Protein AF-A0A0V1C3T2-F1 (afdb_monomer_lite)

Sequence (139 aa):
MELLGRDATGSIAALFSYFRVEWMPPDRLPMWNVYNVNIRTNNDLESWHFKMNRLAGKRHFGFYELLQLLIDEQGSTETLNQQVTSGRVTARDLQIKNKKYEELQQRITALTAEYDGGTRTLEQFLRAVAYLVPEAENY

Foldseek 3Di:
DDDDPDDVPVVVVVVVVCCCVVPPDVVCVVVVDCVPPPPPPQDVVNVVVVVLCVLVVDDDDDPVRSVVSVVVVVVVVVVVVVCPVVVVDDPVNVVVVCVLVVVLVVQLVVLVVCVVVVVDDPVRSVVSNVVSDDPVPPD

Secondary structure (DSSP, 8-state):
-------HHHHHHHHHHHHHHHH--TTTHHHH--TT-SS-SS-HHHHHHHHHHHHH-SS---HHHHHHHHHHHHHHHHHHHHHHHTTSS-HHHHHHHHHHHHHHHHHHHHHHHHHHTTSS-HHHHHHHHHTTS-GGG--

pLDDT: mean 78.39, std 15.16, range [38.56, 96.44]

Structure (mmCIF, N/CA/C/O backbone):
data_AF-A0A0V1C3T2-F1
#
_entry.id   AF-A0A0V1C3T2-F1
#
loop_
_atom_site.group_PDB
_atom_site.id
_atom_site.type_symbol
_atom_site.label_atom_id
_atom_site.label_alt_id
_atom_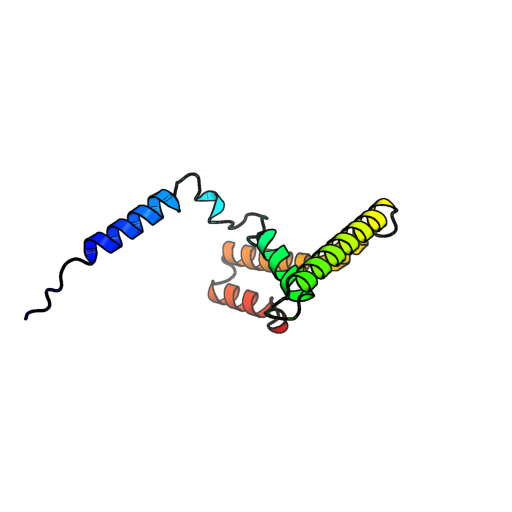site.label_comp_id
_atom_site.label_asym_id
_atom_site.label_entity_id
_atom_site.label_seq_id
_atom_site.pdbx_PDB_ins_code
_atom_site.Cartn_x
_atom_site.Cartn_y
_atom_site.Cartn_z
_atom_site.occupancy
_atom_site.B_iso_or_equiv
_atom_site.auth_seq_id
_atom_site.auth_comp_id
_atom_site.auth_asym_id
_atom_site.auth_atom_id
_atom_site.pdbx_PDB_model_num
ATOM 1 N N . MET A 1 1 ? -43.205 30.849 -22.066 1.00 39.47 1 MET A N 1
ATOM 2 C CA . MET A 1 1 ? -42.666 29.492 -22.286 1.00 39.47 1 MET A CA 1
ATOM 3 C C . MET A 1 1 ? -42.468 28.885 -20.906 1.00 39.47 1 MET A C 1
ATOM 5 O O . MET A 1 1 ? -41.569 29.316 -20.197 1.00 39.47 1 MET A O 1
ATOM 9 N N . GLU A 1 2 ? -43.396 28.033 -20.467 1.00 38.56 2 GLU A N 1
ATOM 10 C CA . GLU A 1 2 ? -43.327 27.359 -19.164 1.00 38.56 2 GLU A CA 1
ATOM 11 C C . GLU A 1 2 ? -42.214 26.305 -19.176 1.00 38.56 2 GLU A C 1
ATOM 13 O O . GLU A 1 2 ? -42.158 25.462 -20.071 1.00 38.56 2 GLU A O 1
ATOM 18 N N . LEU A 1 3 ? -41.324 26.356 -18.184 1.00 44.94 3 LEU A N 1
ATOM 19 C CA . LEU A 1 3 ? -40.355 25.298 -17.911 1.00 44.94 3 LEU A CA 1
ATOM 20 C C . LEU A 1 3 ? -41.086 24.159 -17.193 1.00 44.94 3 LEU A C 1
ATOM 22 O O . LEU A 1 3 ? -41.325 24.218 -15.987 1.00 44.94 3 LEU A O 1
ATOM 26 N N . LEU A 1 4 ? -41.469 23.136 -17.959 1.00 46.62 4 LEU A N 1
ATOM 27 C CA . LEU A 1 4 ? -42.113 21.928 -17.455 1.00 46.62 4 LEU A CA 1
ATOM 28 C C . LEU A 1 4 ? -41.095 21.094 -16.660 1.00 46.62 4 LEU A C 1
ATOM 30 O O . LEU A 1 4 ? -40.314 20.323 -17.211 1.00 46.62 4 LEU A O 1
ATOM 34 N N . GLY A 1 5 ? -41.105 21.256 -15.340 1.00 52.81 5 GLY A N 1
ATOM 35 C CA . GLY A 1 5 ? -40.504 20.303 -14.418 1.00 52.81 5 GLY A CA 1
ATOM 36 C C . GLY A 1 5 ? -41.381 19.058 -14.317 1.00 52.81 5 GLY A C 1
ATOM 37 O O . GLY A 1 5 ? -42.413 19.099 -13.655 1.00 52.81 5 GLY A O 1
ATOM 38 N N . ARG A 1 6 ? -40.979 17.969 -14.976 1.00 52.97 6 ARG A N 1
ATOM 39 C CA . ARG A 1 6 ? -41.383 16.569 -14.734 1.00 52.97 6 ARG A CA 1
ATOM 40 C C . ARG A 1 6 ? -40.573 15.711 -15.708 1.00 52.97 6 ARG A C 1
ATOM 42 O O . ARG A 1 6 ? -40.672 15.974 -16.893 1.00 52.97 6 ARG A O 1
ATOM 49 N N . ASP A 1 7 ? -39.718 14.822 -15.178 1.00 51.03 7 ASP A N 1
ATOM 50 C CA . ASP A 1 7 ? -39.170 13.590 -15.817 1.00 51.03 7 ASP A CA 1
ATOM 51 C C . ASP A 1 7 ? -37.817 13.110 -15.234 1.00 51.03 7 ASP A C 1
ATOM 53 O O . ASP A 1 7 ? -37.225 12.144 -15.711 1.00 51.03 7 ASP A O 1
ATOM 57 N N . ALA A 1 8 ? -37.324 13.681 -14.127 1.00 54.22 8 ALA A N 1
ATOM 58 C CA . ALA A 1 8 ? -36.105 13.167 -13.477 1.00 54.22 8 ALA A CA 1
ATOM 59 C C . ALA A 1 8 ? -36.302 11.821 -12.736 1.00 54.22 8 ALA A C 1
ATOM 61 O O . ALA A 1 8 ? -35.333 11.114 -12.452 1.00 54.22 8 ALA A O 1
ATOM 62 N N . THR A 1 9 ? -37.544 11.434 -12.426 1.00 53.44 9 THR A N 1
ATOM 63 C CA . THR A 1 9 ? -37.844 10.252 -11.597 1.00 53.44 9 THR A CA 1
ATOM 64 C C . THR A 1 9 ? -37.553 8.930 -12.320 1.00 53.44 9 THR A C 1
ATOM 66 O O . THR A 1 9 ? -37.093 7.981 -11.687 1.00 53.44 9 THR A O 1
ATOM 69 N N . GLY A 1 10 ? -37.745 8.871 -13.645 1.00 60.59 10 GLY A N 1
ATOM 70 C CA . GLY A 1 10 ? -37.439 7.682 -14.455 1.00 60.59 10 GLY A CA 1
ATOM 71 C C . GLY A 1 10 ? -35.936 7.445 -14.651 1.00 60.59 10 GLY A C 1
ATOM 72 O O . GLY A 1 10 ? -35.481 6.304 -14.625 1.00 60.59 10 GLY A O 1
ATOM 73 N N . SER A 1 11 ? -35.153 8.523 -14.765 1.00 72.75 11 SER A N 1
ATOM 74 C CA . SER A 1 11 ? -33.695 8.466 -14.958 1.00 72.75 11 SER A CA 1
ATOM 75 C C . SER A 1 11 ? -32.959 7.962 -13.709 1.00 72.75 11 SER A C 1
ATOM 77 O O . SER A 1 11 ? -32.091 7.093 -13.790 1.00 72.75 11 SER A O 1
ATOM 79 N N . ILE A 1 12 ? -33.370 8.424 -12.524 1.00 73.62 12 ILE A N 1
ATOM 80 C CA . ILE A 1 12 ? -32.776 7.987 -11.253 1.00 73.62 12 ILE A CA 1
ATOM 81 C C . ILE A 1 12 ? -33.143 6.526 -10.946 1.00 73.62 12 ILE A C 1
ATOM 83 O O . ILE A 1 12 ? -32.282 5.750 -10.535 1.00 73.62 12 ILE A O 1
ATOM 87 N N . ALA A 1 13 ? -34.391 6.114 -11.192 1.00 82.50 13 ALA A N 1
ATOM 88 C CA . ALA A 1 13 ? -34.812 4.725 -10.995 1.00 82.50 13 ALA A CA 1
ATOM 89 C C . ALA A 1 13 ? -34.071 3.747 -11.927 1.00 82.50 13 ALA A C 1
ATOM 91 O O . ALA A 1 13 ? -33.688 2.655 -11.499 1.00 82.50 13 ALA A O 1
ATOM 92 N N . ALA A 1 14 ? -33.817 4.150 -13.177 1.00 84.56 14 ALA A N 1
ATOM 93 C CA . ALA A 1 14 ? -33.010 3.378 -14.119 1.00 84.56 14 ALA A CA 1
ATOM 94 C C . ALA A 1 14 ? -31.550 3.254 -13.654 1.00 84.56 14 ALA A C 1
ATOM 96 O O . ALA A 1 14 ? -30.992 2.159 -13.695 1.00 84.56 14 ALA A O 1
ATOM 97 N N . LEU A 1 15 ? -30.961 4.334 -13.129 1.00 81.56 15 LEU A N 1
ATOM 98 C CA . LEU A 1 15 ? -29.612 4.315 -12.559 1.00 81.56 15 LEU A CA 1
ATOM 99 C C . LEU A 1 15 ? -29.509 3.371 -11.352 1.00 81.56 15 LEU A C 1
ATOM 101 O O . LEU A 1 15 ? -28.598 2.548 -11.296 1.00 81.56 15 LEU A O 1
ATOM 105 N N . PHE A 1 16 ? -30.455 3.442 -10.409 1.00 83.75 16 PHE A N 1
ATOM 106 C CA . PHE A 1 16 ? -30.490 2.526 -9.263 1.00 83.75 16 PHE A CA 1
ATOM 107 C C . PHE A 1 16 ? -30.683 1.070 -9.692 1.00 83.75 16 PHE A C 1
ATOM 109 O O . PHE A 1 16 ? -30.087 0.173 -9.097 1.00 83.75 16 PHE A O 1
ATOM 116 N N . SER A 1 17 ? -31.487 0.832 -10.729 1.00 84.50 17 SER A N 1
ATOM 117 C CA . SER A 1 17 ? -31.707 -0.510 -11.275 1.00 84.50 17 SER A CA 1
ATOM 118 C C . SER A 1 17 ? -30.443 -1.057 -11.936 1.00 84.50 17 SER A C 1
ATOM 120 O O . SER A 1 17 ? -30.046 -2.178 -11.631 1.00 84.50 17 SER A O 1
ATOM 122 N N . TYR A 1 18 ? -29.763 -0.251 -12.758 1.00 83.00 18 TYR A N 1
ATOM 123 C CA . TYR A 1 18 ? -28.461 -0.590 -13.337 1.00 83.00 18 TYR A CA 1
ATOM 124 C C . TYR A 1 18 ? -27.434 -0.899 -12.247 1.00 83.00 18 TYR A C 1
ATOM 126 O O . TYR A 1 18 ? -26.811 -1.955 -12.267 1.00 83.00 18 TYR A O 1
ATOM 134 N N . PHE A 1 19 ? -27.308 -0.025 -11.246 1.00 79.88 19 PHE A N 1
ATOM 135 C CA . PHE A 1 19 ? -26.362 -0.221 -10.152 1.00 79.88 19 PHE A CA 1
ATOM 136 C C . PHE A 1 19 ? -26.672 -1.494 -9.354 1.00 79.88 19 PHE A C 1
ATOM 138 O O . PHE A 1 19 ? -25.782 -2.282 -9.059 1.00 79.88 19 PHE A O 1
ATOM 145 N N . ARG A 1 20 ? -27.944 -1.759 -9.044 1.00 80.00 20 ARG A N 1
ATOM 146 C CA . ARG A 1 20 ? -28.331 -2.979 -8.327 1.00 80.00 20 ARG A CA 1
ATOM 147 C C . ARG A 1 20 ? -28.032 -4.247 -9.128 1.00 80.00 20 ARG A C 1
ATOM 149 O O . ARG A 1 20 ? -27.523 -5.196 -8.544 1.00 80.00 20 ARG A O 1
ATOM 156 N N . VAL A 1 21 ? -28.346 -4.264 -10.421 1.00 81.12 21 VAL A N 1
ATOM 157 C CA . VAL A 1 21 ? -28.166 -5.448 -11.277 1.00 81.12 21 VAL A CA 1
ATOM 158 C C . VAL A 1 21 ? -26.693 -5.699 -11.593 1.00 81.12 21 VAL A C 1
ATOM 160 O O . VAL A 1 21 ? -26.244 -6.834 -11.511 1.00 81.12 21 VAL A O 1
ATOM 163 N N . GLU A 1 22 ? -25.935 -4.656 -11.920 1.00 77.50 22 GLU A N 1
ATOM 164 C CA . GLU A 1 22 ? -24.548 -4.793 -12.375 1.00 77.50 22 GLU A CA 1
ATOM 165 C C . GLU A 1 22 ? -23.558 -4.897 -11.201 1.00 77.50 22 GLU A C 1
ATOM 167 O O . GLU A 1 22 ? -22.580 -5.653 -11.240 1.00 77.50 22 GLU A O 1
ATOM 172 N N . TRP A 1 23 ? -23.825 -4.152 -10.124 1.00 68.56 23 TRP A N 1
ATOM 173 C CA . TRP A 1 23 ? -22.867 -3.935 -9.041 1.00 68.56 23 TRP A CA 1
ATOM 174 C C . TRP A 1 23 ? -23.261 -4.608 -7.716 1.00 68.56 23 TRP A C 1
ATOM 176 O O . TRP A 1 23 ? -22.366 -4.972 -6.963 1.00 68.56 23 TRP A O 1
ATOM 186 N N . MET A 1 24 ? -24.547 -4.892 -7.457 1.00 75.31 24 MET A N 1
ATOM 187 C CA . MET A 1 24 ? -25.005 -5.625 -6.255 1.00 75.31 24 MET A CA 1
ATOM 188 C C . MET A 1 24 ? -25.631 -7.031 -6.484 1.00 75.31 24 MET A C 1
ATOM 190 O O . MET A 1 24 ? -26.599 -7.364 -5.788 1.00 75.31 24 MET A O 1
ATOM 194 N N . PRO A 1 25 ? -25.134 -7.899 -7.394 1.00 75.00 25 PRO A N 1
ATOM 195 C CA . PRO A 1 25 ? -25.541 -9.306 -7.414 1.00 75.00 25 PRO A CA 1
ATOM 196 C C . PRO A 1 25 ? -25.272 -10.010 -6.068 1.00 75.00 25 PRO A C 1
ATOM 198 O O . PRO A 1 25 ? -24.221 -9.759 -5.466 1.00 75.00 25 PRO A O 1
ATOM 201 N N . PRO A 1 26 ? -26.148 -10.920 -5.593 1.00 66.62 26 PRO A N 1
ATOM 202 C CA . PRO A 1 26 ? -25.959 -11.663 -4.338 1.00 66.62 26 PRO A CA 1
ATOM 203 C C . PRO A 1 26 ? -24.608 -12.390 -4.234 1.00 66.62 26 PRO A C 1
ATOM 205 O O . PRO A 1 26 ? -24.036 -12.521 -3.158 1.00 66.62 26 PRO A O 1
ATOM 208 N N . ASP A 1 27 ? -24.095 -12.822 -5.377 1.00 68.94 27 ASP A N 1
ATOM 209 C CA . ASP A 1 27 ? -22.829 -13.504 -5.627 1.00 68.94 27 ASP A CA 1
ATOM 210 C C . ASP A 1 27 ? -21.608 -12.563 -5.666 1.00 68.94 27 ASP A C 1
ATOM 212 O O . ASP A 1 27 ? -20.482 -13.018 -5.469 1.00 68.94 27 ASP A O 1
ATOM 216 N N . ARG A 1 28 ? -21.806 -11.246 -5.838 1.00 60.78 28 ARG A N 1
ATOM 217 C CA . ARG A 1 28 ? -20.744 -10.220 -5.767 1.00 60.78 28 ARG A CA 1
ATOM 218 C C . ARG A 1 28 ? -20.674 -9.484 -4.425 1.00 60.78 28 ARG A C 1
ATOM 220 O O . ARG A 1 28 ? -19.622 -8.935 -4.102 1.00 60.78 28 ARG A O 1
ATOM 227 N N . LEU A 1 29 ? -21.735 -9.520 -3.615 1.00 60.78 29 LEU A N 1
ATOM 228 C CA . LEU A 1 29 ? -21.757 -8.952 -2.256 1.00 60.78 29 LEU A CA 1
ATOM 229 C C . LEU A 1 29 ? -20.628 -9.460 -1.326 1.00 60.78 29 LEU A C 1
ATOM 231 O O . LEU A 1 29 ? -20.107 -8.644 -0.563 1.00 60.78 29 LEU A O 1
ATOM 235 N N . PRO A 1 30 ? -20.174 -10.732 -1.391 1.00 60.56 30 PRO A N 1
ATOM 236 C CA . PRO A 1 30 ? -19.042 -11.203 -0.586 1.00 60.56 30 PRO A CA 1
ATOM 237 C C . PRO A 1 30 ? -17.708 -10.525 -0.933 1.00 60.56 30 PRO A C 1
ATOM 239 O O . PRO A 1 30 ? -16.806 -10.508 -0.105 1.00 60.56 30 PRO A O 1
ATOM 242 N N . MET A 1 31 ? -17.569 -9.960 -2.140 1.00 59.25 31 MET A N 1
ATOM 243 C CA . MET A 1 31 ? -16.370 -9.213 -2.550 1.00 59.25 31 MET A CA 1
ATOM 244 C C . MET A 1 31 ? -16.410 -7.744 -2.113 1.00 59.25 31 MET A C 1
ATOM 246 O O . MET A 1 31 ? -15.382 -7.074 -2.115 1.00 59.25 31 MET A O 1
ATOM 250 N N . TRP A 1 32 ? -17.596 -7.229 -1.776 1.00 58.81 32 TRP A N 1
ATOM 251 C CA . TRP A 1 32 ? -17.809 -5.816 -1.450 1.00 58.81 32 TRP A CA 1
ATOM 252 C C . TRP A 1 32 ? -17.491 -5.488 -0.001 1.00 58.81 32 TRP A C 1
ATOM 254 O O . TRP A 1 32 ? -17.043 -4.383 0.298 1.00 58.81 32 TRP A O 1
ATOM 264 N N . ASN A 1 33 ? -17.738 -6.438 0.898 1.00 61.31 33 ASN A N 1
ATOM 265 C CA . ASN A 1 33 ? -17.459 -6.265 2.307 1.00 61.31 33 ASN A CA 1
ATOM 266 C C . ASN A 1 33 ? -16.394 -7.265 2.756 1.00 61.31 33 ASN A C 1
ATOM 268 O O . ASN A 1 33 ? -16.684 -8.427 3.017 1.00 61.31 33 ASN A O 1
ATOM 272 N N . VAL A 1 34 ? -15.162 -6.778 2.875 1.00 63.34 34 VAL A N 1
ATOM 273 C CA . VAL A 1 34 ? -14.009 -7.533 3.391 1.00 63.34 34 VAL A CA 1
ATOM 274 C C . VAL A 1 34 ? -13.885 -7.346 4.915 1.00 63.34 34 VAL A C 1
ATOM 276 O O . VAL A 1 34 ? -12.804 -7.415 5.496 1.00 63.34 34 VAL A O 1
ATOM 279 N N . TYR A 1 35 ? -14.996 -7.064 5.600 1.00 61.84 35 TYR A N 1
ATOM 280 C CA . TYR A 1 35 ? -15.028 -6.951 7.054 1.00 61.84 35 TYR A CA 1
ATOM 281 C C . TYR A 1 35 ? -14.662 -8.290 7.702 1.00 61.84 35 TYR A C 1
ATOM 283 O O . TYR A 1 35 ? -15.250 -9.326 7.398 1.00 61.84 35 TYR A O 1
ATOM 291 N N . ASN A 1 36 ? -13.679 -8.249 8.605 1.00 61.66 36 ASN A N 1
ATOM 292 C CA . ASN A 1 36 ? -13.139 -9.403 9.328 1.00 61.66 36 ASN A CA 1
ATOM 293 C C . ASN A 1 36 ? -12.531 -10.512 8.442 1.00 61.66 36 ASN A C 1
ATOM 295 O O . ASN A 1 36 ? -12.345 -11.647 8.880 1.00 61.66 36 ASN A O 1
ATOM 299 N N . VAL A 1 37 ? -12.193 -10.191 7.195 1.00 63.47 37 VAL A N 1
ATOM 300 C CA . VAL A 1 37 ? -11.441 -11.084 6.317 1.00 63.47 37 VAL A CA 1
ATOM 301 C C . VAL A 1 37 ? -10.002 -10.579 6.271 1.00 63.47 37 VAL A C 1
ATOM 303 O O . VAL A 1 37 ? -9.763 -9.397 6.042 1.00 63.47 37 VAL A O 1
ATOM 306 N N . ASN A 1 38 ? -9.020 -11.467 6.471 1.00 60.44 38 ASN A N 1
ATOM 307 C CA . ASN A 1 38 ? -7.590 -11.139 6.357 1.00 60.44 38 ASN A CA 1
ATOM 308 C C . ASN A 1 38 ? -7.153 -11.001 4.883 1.00 60.44 38 ASN A C 1
ATOM 310 O O . ASN A 1 38 ? -6.135 -11.540 4.454 1.00 60.44 38 ASN A O 1
ATOM 314 N N . ILE A 1 39 ? -7.980 -10.334 4.086 1.00 53.56 39 ILE A N 1
ATOM 315 C CA . ILE A 1 39 ? -7.685 -9.918 2.727 1.00 53.56 39 ILE A CA 1
ATOM 316 C C . ILE A 1 39 ? -7.622 -8.402 2.817 1.00 53.56 39 ILE A C 1
ATOM 318 O O . ILE A 1 39 ? -8.579 -7.737 3.204 1.00 53.56 39 ILE A O 1
ATOM 322 N N . ARG A 1 40 ? -6.450 -7.845 2.533 1.00 57.44 40 ARG A N 1
ATOM 323 C CA . ARG A 1 40 ? -6.274 -6.398 2.490 1.00 57.44 40 ARG A CA 1
ATOM 324 C C . ARG A 1 40 ? -7.229 -5.869 1.416 1.00 57.44 40 ARG A C 1
ATOM 326 O O . ARG A 1 40 ? -7.174 -6.330 0.284 1.00 57.44 40 ARG A O 1
ATOM 333 N N . THR A 1 41 ? -8.058 -4.876 1.726 1.00 54.38 41 THR A N 1
ATOM 334 C CA . THR A 1 41 ? -8.851 -4.143 0.715 1.00 54.38 41 THR A CA 1
ATOM 335 C C . THR A 1 41 ? -7.985 -3.322 -0.252 1.00 54.38 41 THR A C 1
ATOM 337 O O . THR A 1 41 ? -8.517 -2.606 -1.088 1.00 54.38 41 THR A O 1
ATOM 340 N N . ASN A 1 42 ? -6.658 -3.428 -0.152 1.00 52.09 42 ASN A N 1
ATOM 341 C CA . ASN A 1 42 ? -5.689 -2.825 -1.051 1.00 52.09 42 ASN A CA 1
ATOM 342 C C . ASN A 1 42 ? -5.321 -3.865 -2.115 1.00 52.09 42 ASN A C 1
ATOM 344 O O . ASN A 1 42 ? -4.599 -4.828 -1.854 1.00 52.09 42 ASN A O 1
ATOM 348 N N . ASN A 1 43 ? -5.907 -3.659 -3.287 1.00 67.12 43 ASN A N 1
ATOM 349 C CA . ASN A 1 43 ? -5.685 -4.376 -4.530 1.00 67.12 43 ASN A CA 1
ATOM 350 C C . ASN A 1 43 ? -4.183 -4.383 -4.870 1.00 67.12 43 ASN A C 1
ATOM 352 O O . ASN A 1 43 ? -3.529 -3.347 -4.749 1.00 67.12 43 ASN A O 1
ATOM 356 N N . ASP A 1 44 ? -3.624 -5.494 -5.357 1.00 70.12 44 ASP A N 1
ATOM 357 C CA . ASP A 1 44 ? -2.249 -5.506 -5.886 1.00 70.12 44 ASP A CA 1
ATOM 358 C C . ASP A 1 44 ? -2.033 -4.352 -6.879 1.00 70.12 44 ASP A C 1
ATOM 360 O O . ASP A 1 44 ? -0.966 -3.742 -6.905 1.00 70.12 44 ASP A O 1
ATOM 364 N N . LEU A 1 45 ? -3.081 -3.976 -7.623 1.00 74.44 45 LEU A N 1
ATOM 365 C CA . LEU A 1 45 ? -3.082 -2.797 -8.487 1.00 74.44 45 LEU A CA 1
ATOM 366 C C . LEU A 1 45 ? -2.830 -1.488 -7.730 1.00 74.44 45 LEU A C 1
ATOM 368 O O . LEU A 1 45 ? -2.005 -0.703 -8.176 1.00 74.44 45 LEU A O 1
ATOM 372 N N . GLU A 1 46 ? -3.488 -1.228 -6.600 1.00 77.44 46 GLU A N 1
ATOM 373 C CA . GLU A 1 46 ? -3.255 -0.018 -5.794 1.00 77.44 46 GLU A CA 1
ATOM 374 C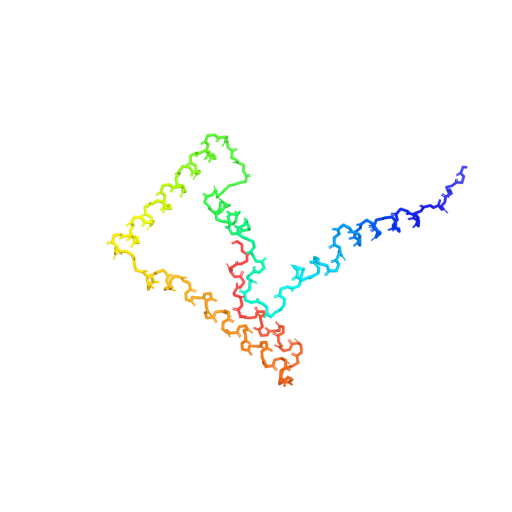 C . GLU A 1 46 ? -1.831 0.013 -5.232 1.00 77.44 46 GLU A C 1
ATOM 376 O O . GLU A 1 46 ? -1.171 1.054 -5.268 1.00 77.44 46 GLU A O 1
ATOM 381 N N . SER A 1 47 ? -1.319 -1.137 -4.788 1.00 79.38 47 SER A N 1
ATOM 382 C CA . SER A 1 47 ? 0.068 -1.269 -4.329 1.00 79.38 47 SER A CA 1
ATOM 383 C C . SER A 1 47 ? 1.071 -1.009 -5.457 1.00 79.38 47 SER A C 1
ATOM 385 O O . SER A 1 47 ? 2.059 -0.294 -5.258 1.00 79.38 47 SER A O 1
ATOM 387 N N . TRP A 1 48 ? 0.795 -1.518 -6.659 1.00 85.12 48 TRP A N 1
ATOM 388 C CA . TRP A 1 48 ? 1.563 -1.216 -7.865 1.00 85.12 48 TRP A CA 1
ATOM 389 C C . TRP A 1 48 ? 1.471 0.261 -8.242 1.00 85.12 48 TRP A C 1
ATOM 391 O O . TRP A 1 48 ? 2.501 0.890 -8.456 1.00 85.12 48 TRP A O 1
ATOM 401 N N . HIS A 1 49 ? 0.280 0.857 -8.250 1.00 84.31 49 HIS A N 1
ATOM 402 C CA . HIS A 1 49 ? 0.096 2.281 -8.524 1.00 84.31 49 HIS A CA 1
ATOM 403 C C . HIS A 1 49 ? 0.860 3.154 -7.526 1.00 84.31 49 HIS A C 1
ATOM 405 O O . HIS A 1 49 ? 1.554 4.081 -7.940 1.00 84.31 49 HIS A O 1
ATOM 411 N N . PHE A 1 50 ? 0.798 2.843 -6.230 1.00 84.62 50 PHE A N 1
ATOM 412 C CA . PHE A 1 50 ? 1.537 3.563 -5.196 1.00 84.62 50 PHE A CA 1
ATOM 413 C C . PHE A 1 50 ? 3.051 3.446 -5.397 1.00 84.62 50 PHE A C 1
ATOM 415 O O . PHE A 1 50 ? 3.760 4.455 -5.398 1.00 84.62 50 PHE A O 1
ATOM 422 N N . LYS A 1 51 ? 3.552 2.225 -5.628 1.00 86.88 51 LYS A N 1
ATOM 423 C CA . LYS A 1 51 ? 4.973 1.976 -5.901 1.00 86.88 51 LYS A CA 1
ATOM 424 C C . LYS A 1 51 ? 5.445 2.761 -7.122 1.00 86.88 51 LYS A C 1
ATOM 426 O O . LYS A 1 51 ? 6.443 3.474 -7.043 1.00 86.88 51 LYS A O 1
ATOM 431 N N . MET A 1 52 ? 4.695 2.677 -8.216 1.00 88.06 52 MET A N 1
ATOM 432 C CA . MET A 1 52 ? 5.007 3.356 -9.467 1.00 88.06 52 MET A CA 1
ATOM 433 C C . MET A 1 52 ? 4.979 4.870 -9.297 1.00 88.06 52 MET A C 1
ATOM 435 O O . MET A 1 52 ? 5.926 5.522 -9.711 1.00 88.06 52 MET A O 1
ATOM 439 N N . ASN A 1 53 ? 3.978 5.434 -8.616 1.00 87.50 53 ASN A N 1
ATOM 440 C CA . ASN A 1 53 ? 3.905 6.872 -8.339 1.00 87.50 53 ASN A CA 1
ATOM 441 C C . ASN A 1 53 ? 5.081 7.362 -7.484 1.00 87.50 53 ASN A C 1
ATOM 443 O O . ASN A 1 53 ? 5.624 8.441 -7.731 1.00 87.50 53 ASN A O 1
ATOM 447 N N . ARG A 1 54 ? 5.510 6.557 -6.507 1.00 87.25 54 ARG A N 1
ATOM 448 C CA . ARG A 1 54 ? 6.664 6.869 -5.662 1.00 87.25 54 ARG A CA 1
ATOM 449 C C . ARG A 1 54 ? 7.981 6.845 -6.440 1.00 87.25 54 ARG A C 1
ATOM 451 O O . ARG A 1 54 ? 8.806 7.729 -6.234 1.00 87.25 54 ARG A O 1
ATOM 458 N N . LEU A 1 55 ? 8.180 5.853 -7.310 1.00 89.12 55 LEU A N 1
ATOM 459 C CA . LEU A 1 55 ? 9.363 5.764 -8.178 1.00 89.12 55 LEU A CA 1
ATOM 460 C C . LEU A 1 55 ? 9.363 6.860 -9.244 1.00 89.12 55 LEU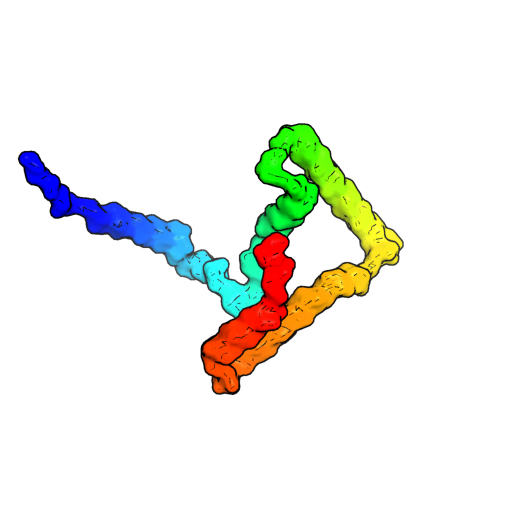 A C 1
ATOM 462 O O . LEU A 1 55 ? 10.400 7.432 -9.561 1.00 89.12 55 LEU A O 1
ATOM 466 N N . ALA A 1 56 ? 8.179 7.163 -9.765 1.00 87.94 56 ALA A N 1
ATOM 467 C CA . ALA A 1 56 ? 7.948 8.166 -10.779 1.00 87.94 56 ALA A CA 1
ATOM 468 C C . ALA A 1 56 ? 8.312 9.573 -10.281 1.00 87.94 56 ALA A C 1
ATOM 470 O O . ALA A 1 56 ? 8.955 10.338 -10.994 1.00 87.94 56 ALA A O 1
ATOM 471 N N . GLY A 1 57 ? 7.887 9.944 -9.069 1.00 87.12 57 GLY A N 1
ATOM 472 C CA . GLY A 1 57 ? 8.235 11.230 -8.449 1.00 87.12 57 GLY A CA 1
ATOM 473 C C . GLY A 1 57 ? 7.737 12.480 -9.198 1.00 87.12 57 GLY A C 1
ATOM 474 O O . GLY A 1 57 ? 8.062 13.599 -8.805 1.00 87.12 57 GLY A O 1
ATOM 475 N N . LYS A 1 58 ? 6.947 12.325 -10.271 1.00 86.62 58 LYS A N 1
ATOM 476 C CA . LYS A 1 58 ? 6.373 13.416 -11.076 1.00 86.62 58 LYS A CA 1
ATOM 477 C C . LYS A 1 58 ? 5.042 13.010 -11.712 1.00 86.62 58 LYS A C 1
ATOM 479 O O . LYS A 1 58 ? 4.747 11.831 -11.872 1.00 86.62 58 LYS A O 1
ATOM 484 N N . ARG A 1 59 ? 4.245 14.015 -12.099 1.00 80.81 59 ARG A N 1
ATOM 485 C CA . ARG A 1 59 ? 2.867 13.839 -12.606 1.00 80.81 59 ARG A CA 1
ATOM 486 C C . ARG A 1 59 ? 2.766 13.456 -14.086 1.00 80.81 59 ARG A C 1
ATOM 488 O O . ARG A 1 59 ? 1.774 12.852 -14.476 1.00 80.81 59 ARG A O 1
ATOM 495 N N . HIS A 1 60 ? 3.756 13.807 -14.907 1.00 82.69 60 HIS A N 1
ATOM 496 C CA . HIS A 1 60 ? 3.739 13.544 -16.350 1.00 82.69 60 HIS A CA 1
ATOM 497 C C . HIS A 1 60 ? 5.063 12.921 -16.798 1.00 82.69 60 HIS A C 1
ATOM 499 O O . HIS A 1 60 ? 6.136 13.441 -16.487 1.00 82.69 60 HIS A O 1
ATOM 505 N N . PHE A 1 61 ? 4.969 11.809 -17.525 1.00 85.25 61 PHE A N 1
ATOM 506 C CA . PHE A 1 61 ? 6.102 11.048 -18.044 1.00 85.25 61 PHE A CA 1
ATOM 507 C C . PHE A 1 61 ? 6.130 11.091 -19.567 1.00 85.25 61 PHE A C 1
ATOM 509 O O . PHE A 1 61 ? 5.103 10.887 -20.216 1.00 85.25 61 PHE A O 1
ATOM 516 N N . GLY A 1 62 ? 7.315 11.307 -20.136 1.00 91.44 62 GLY A N 1
ATOM 517 C CA . GLY A 1 62 ? 7.572 10.945 -21.521 1.00 91.44 62 GLY A CA 1
ATOM 518 C C . GLY A 1 62 ? 7.556 9.423 -21.684 1.00 91.44 62 GLY A C 1
ATOM 519 O O . GLY A 1 62 ? 7.876 8.684 -20.753 1.00 91.44 62 GLY A O 1
ATOM 520 N N . PHE A 1 63 ? 7.217 8.943 -22.881 1.00 91.88 63 PHE A N 1
ATOM 521 C CA . PHE A 1 63 ? 7.118 7.506 -23.164 1.00 91.88 63 PHE A CA 1
ATOM 522 C C . PHE A 1 63 ? 8.400 6.733 -22.806 1.00 91.88 63 PHE A C 1
ATOM 524 O O . PHE A 1 63 ? 8.342 5.707 -22.136 1.00 91.88 63 PHE A O 1
ATOM 531 N N . TYR A 1 64 ? 9.567 7.256 -23.190 1.00 94.75 64 TYR A N 1
ATOM 532 C CA . TYR A 1 64 ? 10.853 6.607 -22.912 1.00 94.75 64 TYR A CA 1
ATOM 533 C C . TYR A 1 64 ? 11.248 6.645 -21.435 1.00 94.75 64 TYR A C 1
ATOM 535 O O . TYR A 1 64 ? 11.897 5.726 -20.953 1.00 94.75 64 TYR A O 1
ATOM 543 N N . GLU A 1 65 ? 10.827 7.674 -20.701 1.00 92.44 65 GLU A N 1
ATOM 544 C CA . GLU A 1 65 ? 11.063 7.749 -19.259 1.00 92.44 65 GLU A CA 1
ATOM 545 C C . GLU A 1 65 ? 10.212 6.715 -18.515 1.00 92.44 65 GLU A C 1
ATOM 547 O O . GLU A 1 65 ? 10.686 6.087 -17.573 1.00 92.44 65 GLU A O 1
ATOM 552 N N . LEU A 1 66 ? 8.967 6.505 -18.964 1.00 91.69 66 LEU A N 1
ATOM 553 C CA . LEU A 1 66 ? 8.107 5.447 -18.438 1.00 91.69 66 LEU A CA 1
ATOM 554 C C . LEU A 1 66 ? 8.699 4.067 -18.744 1.00 91.69 66 LEU A C 1
ATOM 556 O O . LEU A 1 66 ? 8.742 3.212 -17.864 1.00 91.69 66 LEU A O 1
ATOM 560 N N . LEU A 1 67 ? 9.176 3.858 -19.975 1.00 94.19 67 LEU A N 1
ATOM 561 C CA . LEU A 1 67 ? 9.807 2.603 -20.375 1.00 94.19 67 LEU A CA 1
ATOM 562 C C . LEU A 1 67 ? 11.052 2.301 -19.531 1.00 94.19 67 LEU A C 1
ATOM 564 O O . LEU A 1 67 ? 11.200 1.177 -19.061 1.00 94.19 67 LEU A O 1
ATOM 568 N N . GLN A 1 68 ? 11.912 3.296 -19.300 1.00 94.62 68 GLN A N 1
ATOM 569 C CA . GLN A 1 68 ? 13.102 3.120 -18.470 1.00 94.62 68 GLN A CA 1
ATOM 570 C C . GLN A 1 68 ? 12.736 2.763 -17.026 1.00 94.62 68 GLN A C 1
ATOM 572 O O . GLN A 1 68 ? 13.287 1.815 -16.479 1.00 94.62 68 GLN A O 1
ATOM 577 N N . LEU A 1 69 ? 11.758 3.459 -16.438 1.00 93.56 69 LEU A N 1
ATOM 578 C CA . LEU A 1 69 ? 11.290 3.171 -15.082 1.00 93.56 69 LEU A CA 1
ATOM 579 C C . LEU A 1 69 ? 10.778 1.727 -14.957 1.00 93.56 69 LEU A C 1
ATOM 581 O O . LEU A 1 69 ? 11.095 1.051 -13.982 1.00 93.56 69 LEU A O 1
ATOM 585 N N . LEU A 1 70 ? 10.031 1.235 -15.950 1.00 92.81 70 LEU A N 1
ATOM 586 C CA . LEU A 1 70 ? 9.558 -0.154 -15.973 1.00 92.81 70 LEU A CA 1
ATOM 587 C C . LEU A 1 70 ? 10.713 -1.165 -16.053 1.00 92.81 70 LEU A C 1
ATOM 589 O O . LEU A 1 70 ? 10.679 -2.176 -15.355 1.00 92.81 70 LEU A O 1
ATOM 593 N N . ILE A 1 71 ? 11.736 -0.887 -16.867 1.00 95.31 71 ILE A N 1
ATOM 594 C CA . ILE A 1 71 ? 12.935 -1.734 -16.981 1.00 95.31 71 ILE A CA 1
ATOM 595 C C . ILE A 1 71 ? 13.700 -1.771 -15.653 1.00 95.31 71 ILE A C 1
ATOM 597 O O . ILE A 1 71 ? 14.083 -2.846 -15.190 1.00 95.31 71 ILE A O 1
ATOM 601 N N . ASP A 1 72 ? 13.890 -0.616 -15.018 1.00 94.88 72 ASP A N 1
ATOM 602 C CA . ASP A 1 72 ? 14.615 -0.505 -13.750 1.00 94.88 72 ASP A CA 1
ATOM 603 C C . ASP A 1 72 ? 13.877 -1.241 -12.619 1.00 94.88 72 ASP A C 1
ATOM 605 O O . ASP A 1 72 ? 14.486 -1.962 -11.822 1.00 94.88 72 ASP A O 1
ATOM 609 N N . GLU A 1 73 ? 12.551 -1.107 -12.573 1.00 93.94 73 GLU A N 1
ATOM 610 C CA . GLU A 1 73 ? 11.691 -1.793 -11.609 1.00 93.94 73 GLU A CA 1
ATOM 611 C C . GLU A 1 73 ? 11.711 -3.321 -11.803 1.00 93.94 73 GLU A C 1
ATOM 613 O O . GLU A 1 73 ? 11.840 -4.077 -10.831 1.00 93.94 73 GLU A O 1
ATOM 618 N N . GLN A 1 74 ? 11.676 -3.790 -13.055 1.00 94.56 74 GLN A N 1
ATOM 619 C CA . GLN A 1 74 ? 11.849 -5.208 -13.368 1.00 94.56 74 GLN A CA 1
ATOM 620 C C . GLN A 1 74 ? 13.225 -5.715 -12.904 1.00 94.56 74 GLN A C 1
ATOM 622 O O . GLN A 1 74 ? 13.298 -6.712 -12.181 1.00 94.56 74 GLN A O 1
ATOM 627 N N . GLY A 1 75 ? 14.310 -5.014 -13.250 1.00 96.44 75 GLY A N 1
ATOM 628 C CA . GLY A 1 75 ? 15.671 -5.402 -12.864 1.00 96.44 75 GLY A CA 1
ATOM 629 C C . GLY A 1 75 ? 15.884 -5.431 -11.345 1.00 96.44 75 GLY A C 1
ATOM 630 O O . GLY A 1 75 ? 16.573 -6.313 -10.819 1.00 96.44 75 GLY A O 1
ATOM 631 N N . SER A 1 76 ? 15.241 -4.518 -10.612 1.00 92.62 76 SER A N 1
ATOM 632 C CA . SER A 1 76 ? 15.234 -4.515 -9.144 1.00 92.62 76 SER A CA 1
ATOM 633 C C . SER A 1 76 ? 14.572 -5.773 -8.574 1.00 92.62 76 SER A C 1
ATOM 635 O O . SER A 1 76 ? 15.128 -6.436 -7.692 1.00 92.62 76 SER A O 1
ATOM 637 N N . THR A 1 77 ? 13.413 -6.148 -9.121 1.00 90.62 77 THR A N 1
ATOM 638 C CA . THR A 1 77 ? 12.660 -7.335 -8.695 1.00 90.62 77 THR A CA 1
ATOM 639 C C . THR A 1 77 ? 13.424 -8.626 -8.994 1.00 90.62 77 THR A C 1
ATOM 641 O O . THR A 1 77 ? 13.514 -9.510 -8.140 1.00 90.62 77 THR A O 1
ATOM 644 N N . GLU A 1 78 ? 14.045 -8.729 -10.169 1.00 95.25 78 GLU A N 1
ATOM 645 C CA . GLU A 1 78 ? 14.891 -9.871 -10.531 1.00 95.25 78 GLU A CA 1
ATOM 646 C C . GLU A 1 78 ? 16.102 -9.997 -9.600 1.00 95.25 78 GLU A C 1
ATOM 648 O O . GLU A 1 78 ? 16.405 -11.090 -9.115 1.00 95.25 78 GLU A O 1
ATOM 653 N N . THR A 1 79 ? 16.748 -8.874 -9.273 1.00 94.38 79 THR A N 1
ATOM 654 C CA . THR A 1 79 ? 17.871 -8.847 -8.326 1.00 94.38 79 THR A CA 1
ATOM 655 C C . THR A 1 79 ? 17.439 -9.325 -6.940 1.00 94.38 79 THR A C 1
ATOM 657 O O . THR A 1 79 ? 18.134 -10.135 -6.322 1.00 94.38 79 THR A O 1
ATOM 660 N N . LEU A 1 80 ? 16.280 -8.873 -6.449 1.00 89.00 80 LEU A N 1
ATOM 661 C CA . LEU A 1 80 ? 15.741 -9.325 -5.167 1.00 89.00 80 LEU A CA 1
ATOM 662 C C . LEU A 1 80 ? 15.452 -10.833 -5.183 1.00 89.00 80 LEU A C 1
ATOM 664 O O . LEU A 1 80 ? 15.856 -11.541 -4.262 1.00 89.00 80 LEU A O 1
ATOM 668 N N . ASN A 1 81 ? 14.831 -11.346 -6.247 1.00 90.81 81 ASN A N 1
ATOM 669 C CA . ASN A 1 81 ? 14.558 -12.776 -6.398 1.00 90.81 81 ASN A CA 1
ATOM 670 C C . ASN A 1 81 ? 15.844 -13.612 -6.399 1.00 90.81 81 ASN A C 1
ATOM 672 O O . ASN A 1 81 ? 15.907 -14.655 -5.743 1.00 90.81 81 ASN A O 1
ATOM 676 N N . GLN A 1 82 ? 16.897 -13.146 -7.074 1.00 93.44 82 GLN A N 1
ATOM 677 C CA . GLN A 1 82 ? 18.206 -13.800 -7.046 1.00 93.44 82 GLN A CA 1
ATOM 678 C C . GLN A 1 82 ? 18.837 -13.767 -5.649 1.00 93.44 82 GLN A C 1
ATOM 680 O O . GLN A 1 82 ? 19.413 -14.764 -5.211 1.00 93.44 82 GLN A O 1
ATOM 685 N N . GLN A 1 83 ? 18.725 -12.656 -4.917 1.00 90.88 83 GLN A N 1
ATOM 686 C CA . GLN A 1 83 ? 19.228 -12.556 -3.543 1.00 90.88 83 GLN A CA 1
ATOM 687 C C . GLN A 1 83 ? 18.502 -13.510 -2.590 1.00 90.88 83 GLN A C 1
ATOM 689 O O . GLN A 1 83 ? 19.153 -14.151 -1.766 1.00 90.88 83 GLN A O 1
ATOM 694 N N . VAL A 1 84 ? 17.183 -13.644 -2.732 1.00 89.56 84 VAL A N 1
ATOM 695 C CA . VAL A 1 84 ? 16.384 -14.605 -1.960 1.00 89.56 84 VAL A CA 1
ATOM 696 C C . VAL A 1 84 ? 16.770 -16.040 -2.326 1.00 89.56 84 VAL A C 1
ATOM 698 O O . VAL A 1 84 ? 17.063 -16.843 -1.446 1.00 89.56 84 VAL A O 1
ATOM 701 N N . THR A 1 85 ? 16.866 -16.351 -3.622 1.00 92.31 85 THR A N 1
ATOM 702 C CA . THR A 1 85 ? 17.223 -17.697 -4.113 1.00 92.31 85 THR A CA 1
ATOM 703 C C . THR A 1 85 ? 18.641 -18.106 -3.705 1.00 92.31 85 THR A C 1
ATOM 705 O O . THR A 1 85 ? 18.887 -19.258 -3.364 1.00 92.31 85 THR A O 1
ATOM 708 N N . SER A 1 86 ? 19.581 -17.158 -3.694 1.00 92.94 86 SER A N 1
ATOM 709 C CA . SER A 1 86 ? 20.963 -17.383 -3.245 1.00 92.94 86 SER A CA 1
ATOM 710 C C . SER A 1 86 ? 21.131 -17.375 -1.720 1.00 92.94 86 SER A C 1
ATOM 712 O O . SER A 1 86 ? 22.251 -17.541 -1.238 1.00 92.94 86 SER A O 1
ATOM 714 N N . GLY A 1 87 ? 20.053 -17.163 -0.954 1.00 89.06 87 GLY A N 1
ATOM 715 C CA . GLY A 1 87 ? 20.074 -17.112 0.511 1.00 89.06 87 GLY A CA 1
ATOM 716 C C . GLY A 1 87 ? 20.754 -15.870 1.098 1.00 89.06 87 GLY A C 1
ATOM 717 O O . GLY A 1 87 ? 20.982 -15.814 2.304 1.00 89.06 87 GLY A O 1
ATOM 718 N N . ARG A 1 88 ? 21.081 -14.868 0.268 1.00 86.25 88 ARG A N 1
ATOM 719 C CA . ARG A 1 88 ? 21.669 -13.586 0.701 1.00 86.25 88 ARG A CA 1
ATOM 720 C C . ARG A 1 88 ? 20.659 -12.688 1.410 1.00 86.25 88 ARG A C 1
ATOM 722 O O . ARG A 1 88 ? 21.054 -11.862 2.224 1.00 86.25 88 ARG A O 1
ATOM 729 N N . VAL A 1 89 ? 19.381 -12.838 1.073 1.00 86.06 89 VAL A N 1
ATOM 730 C CA . VAL A 1 89 ? 18.250 -12.216 1.765 1.00 86.06 89 VAL A CA 1
ATOM 731 C C . VAL A 1 89 ? 17.375 -13.335 2.298 1.00 86.06 89 VAL A C 1
ATOM 733 O O . VAL A 1 89 ? 16.954 -14.214 1.549 1.00 86.06 89 VAL A O 1
ATOM 736 N N . THR A 1 90 ? 17.098 -13.305 3.595 1.00 82.50 90 THR A N 1
ATOM 737 C CA . THR A 1 90 ? 16.250 -14.302 4.246 1.00 82.50 90 THR A CA 1
ATOM 738 C C . THR A 1 90 ? 14.821 -13.790 4.402 1.00 82.50 90 THR A C 1
ATOM 740 O O . THR A 1 90 ? 14.558 -12.585 4.397 1.00 82.50 90 THR A O 1
ATOM 743 N N . ALA A 1 91 ? 13.877 -14.710 4.621 1.00 77.44 91 ALA A N 1
ATOM 744 C CA . ALA A 1 91 ? 12.506 -14.351 4.984 1.00 77.44 91 ALA A CA 1
ATOM 745 C C . ALA A 1 91 ? 12.457 -13.433 6.222 1.00 77.44 91 ALA A C 1
ATOM 747 O O . ALA A 1 91 ? 11.600 -12.559 6.301 1.00 77.44 91 ALA A O 1
ATOM 748 N N . ARG A 1 92 ? 13.419 -13.572 7.147 1.00 79.75 92 ARG A N 1
ATOM 749 C CA . ARG A 1 92 ? 13.547 -12.716 8.333 1.00 79.75 92 ARG A CA 1
ATOM 750 C C . ARG A 1 92 ? 13.862 -11.265 7.966 1.00 79.75 92 ARG A C 1
ATOM 752 O O . ARG A 1 92 ? 13.284 -10.360 8.558 1.00 79.75 92 ARG A O 1
ATOM 759 N N . ASP A 1 93 ? 14.726 -11.034 6.981 1.00 81.75 93 ASP A N 1
ATOM 760 C CA . ASP A 1 93 ? 15.089 -9.682 6.532 1.00 81.75 93 ASP A CA 1
ATOM 761 C C . ASP A 1 93 ? 13.903 -8.971 5.866 1.00 81.75 93 ASP A C 1
ATOM 763 O O . ASP A 1 93 ? 13.677 -7.776 6.074 1.00 81.75 93 ASP A O 1
ATOM 767 N N . LEU A 1 94 ? 13.098 -9.722 5.109 1.00 77.31 94 LEU A N 1
ATOM 768 C CA . LEU A 1 94 ? 11.845 -9.231 4.530 1.00 77.31 94 LEU A CA 1
ATOM 769 C C . LEU A 1 94 ? 10.781 -8.987 5.610 1.00 77.31 94 LEU A C 1
ATOM 771 O O . LEU A 1 94 ? 10.104 -7.959 5.587 1.00 77.31 94 LEU A O 1
ATOM 775 N N . GLN A 1 95 ? 10.678 -9.880 6.595 1.00 74.12 95 GLN A N 1
ATOM 776 C CA . GLN A 1 95 ? 9.749 -9.740 7.715 1.00 74.12 95 GLN A CA 1
ATOM 777 C C . GLN A 1 95 ? 10.057 -8.499 8.558 1.00 74.12 95 GLN A C 1
ATOM 779 O O . GLN A 1 95 ? 9.140 -7.790 8.956 1.00 74.12 95 GLN A O 1
ATOM 784 N N . ILE A 1 96 ? 11.333 -8.161 8.773 1.00 75.62 96 ILE A N 1
ATOM 785 C CA . ILE A 1 96 ? 11.719 -6.941 9.501 1.00 75.62 96 ILE A CA 1
ATOM 786 C C . ILE A 1 96 ? 11.160 -5.680 8.821 1.00 75.62 96 ILE A C 1
ATOM 788 O O . ILE A 1 96 ? 10.683 -4.783 9.515 1.00 75.62 96 ILE A O 1
ATOM 792 N N . LYS A 1 97 ? 11.150 -5.617 7.481 1.00 69.12 97 LYS A N 1
ATOM 793 C CA . LYS A 1 97 ? 10.547 -4.491 6.740 1.00 69.12 97 LYS A CA 1
ATOM 794 C C . LYS A 1 97 ? 9.025 -4.425 6.903 1.00 69.12 97 LYS A C 1
ATOM 796 O O . LYS A 1 97 ? 8.464 -3.331 6.918 1.00 69.12 97 LYS A O 1
ATOM 801 N N . ASN A 1 98 ? 8.373 -5.574 7.065 1.00 74.06 98 ASN A N 1
ATOM 802 C CA . ASN A 1 98 ? 6.920 -5.675 7.210 1.00 74.06 98 ASN A CA 1
ATOM 803 C C . ASN A 1 98 ? 6.435 -5.599 8.665 1.00 74.06 98 ASN A C 1
ATOM 805 O O . ASN A 1 98 ? 5.260 -5.308 8.889 1.00 74.06 98 ASN A O 1
ATOM 809 N N . LYS A 1 99 ? 7.330 -5.772 9.647 1.00 80.94 99 LYS A N 1
ATOM 810 C CA . LYS A 1 99 ? 7.023 -5.805 11.085 1.00 80.94 99 LYS A CA 1
ATOM 811 C C . LYS A 1 99 ? 6.188 -4.610 11.547 1.00 80.94 99 LYS A C 1
ATOM 813 O O . LYS A 1 99 ? 5.256 -4.781 12.320 1.00 80.94 99 LYS A O 1
ATOM 818 N N . LYS A 1 100 ? 6.464 -3.410 11.028 1.00 82.06 100 LYS A N 1
ATOM 819 C CA . LYS A 1 100 ? 5.678 -2.202 11.325 1.00 82.06 100 LYS A CA 1
ATOM 820 C C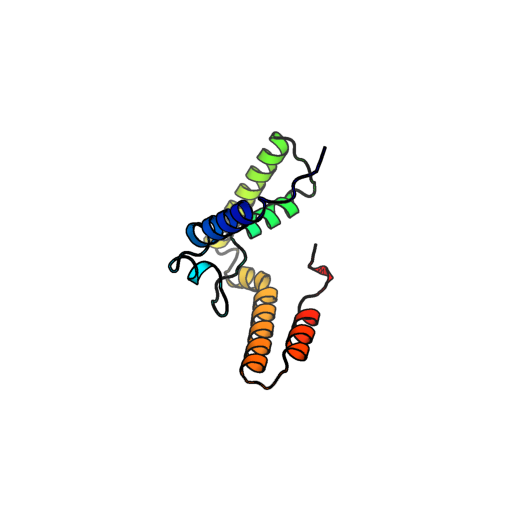 . LYS A 1 100 ? 4.192 -2.370 10.976 1.00 82.06 100 LYS A C 1
ATOM 822 O O . LYS A 1 100 ? 3.325 -1.992 11.758 1.00 82.06 100 LYS A O 1
ATOM 827 N N . TYR A 1 101 ? 3.896 -2.924 9.801 1.00 77.44 101 TYR A N 1
ATOM 828 C CA . TYR A 1 101 ? 2.521 -3.140 9.350 1.00 77.44 101 TYR A CA 1
ATOM 829 C C . TYR A 1 101 ? 1.866 -4.314 10.077 1.00 77.44 101 TYR A C 1
ATOM 831 O O . TYR A 1 101 ? 0.676 -4.248 10.362 1.00 77.44 101 TYR A O 1
ATOM 839 N N . GLU A 1 102 ? 2.633 -5.353 10.417 1.00 81.62 102 GLU A N 1
ATOM 840 C CA . GLU A 1 102 ? 2.156 -6.456 11.261 1.00 81.62 102 GLU A CA 1
ATOM 841 C C . GLU A 1 102 ? 1.756 -5.951 12.656 1.00 81.62 102 GLU A C 1
ATOM 843 O O . GLU A 1 102 ? 0.671 -6.265 13.138 1.00 81.62 102 GLU A O 1
ATOM 848 N N . GLU A 1 103 ? 2.580 -5.105 13.279 1.00 85.12 103 GLU A N 1
ATOM 849 C CA . GLU A 1 103 ? 2.281 -4.474 14.569 1.00 85.12 103 GLU A CA 1
ATOM 850 C C . GLU A 1 103 ? 1.060 -3.549 14.490 1.00 85.12 103 GLU A C 1
ATOM 852 O O . GLU A 1 103 ? 0.212 -3.566 15.386 1.00 85.12 103 GLU A O 1
ATOM 857 N N . LEU A 1 104 ? 0.933 -2.761 13.415 1.00 85.62 104 LEU A N 1
ATOM 858 C CA . LEU A 1 104 ? -0.245 -1.924 13.182 1.00 85.62 104 LEU A CA 1
ATOM 859 C C . LEU A 1 104 ? -1.510 -2.784 13.053 1.00 85.62 104 LEU A C 1
ATOM 861 O O . LEU A 1 104 ? -2.512 -2.505 13.710 1.00 85.62 104 LEU A O 1
ATOM 865 N N . GLN A 1 105 ? -1.446 -3.859 12.266 1.00 84.00 105 GLN A N 1
ATOM 866 C CA . GLN A 1 105 ? -2.556 -4.789 12.076 1.00 84.00 105 GLN A CA 1
ATOM 867 C C . GLN A 1 105 ? -2.960 -5.458 13.394 1.00 84.00 105 GLN A C 1
ATOM 869 O O . GLN A 1 105 ? -4.149 -5.537 13.702 1.00 84.00 105 GLN A O 1
ATOM 874 N N . GLN A 1 106 ? -1.989 -5.900 14.199 1.00 87.69 106 GLN A N 1
ATOM 875 C CA . GLN A 1 106 ? -2.238 -6.479 15.522 1.00 87.69 106 GLN A CA 1
ATOM 876 C C . GLN A 1 106 ? -2.954 -5.490 16.445 1.00 87.69 106 GLN A C 1
ATOM 878 O O . GLN A 1 106 ? -3.929 -5.854 17.100 1.00 87.69 106 GLN A O 1
ATOM 883 N N . ARG A 1 107 ? -2.513 -4.227 16.468 1.00 89.56 107 ARG A N 1
ATOM 884 C CA . ARG A 1 107 ? -3.143 -3.179 17.277 1.00 89.56 107 ARG A CA 1
ATOM 885 C C . ARG A 1 107 ? -4.571 -2.883 16.824 1.00 89.56 107 ARG A C 1
ATOM 887 O O . ARG A 1 107 ? -5.452 -2.846 17.673 1.00 89.56 107 ARG A O 1
ATOM 894 N N . ILE A 1 108 ? -4.818 -2.726 15.520 1.00 88.31 108 ILE A N 1
ATOM 895 C CA . ILE A 1 108 ? -6.179 -2.532 14.985 1.00 88.31 108 ILE A CA 1
ATOM 896 C C . ILE A 1 108 ? -7.068 -3.716 15.372 1.00 88.31 108 ILE A C 1
ATOM 898 O O . ILE A 1 108 ? -8.155 -3.510 15.895 1.00 88.31 108 ILE A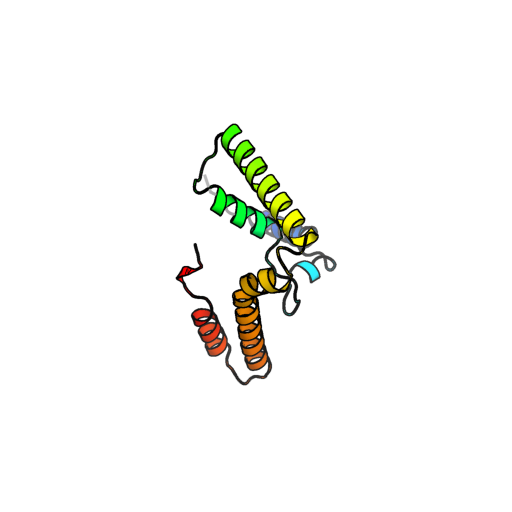 O 1
ATOM 902 N N . THR A 1 109 ? -6.571 -4.944 15.205 1.00 89.31 109 THR A N 1
ATOM 903 C CA . THR A 1 109 ? -7.311 -6.167 15.553 1.00 89.31 109 THR A CA 1
ATOM 904 C C . THR A 1 109 ? -7.681 -6.200 17.039 1.00 89.31 109 THR A C 1
ATOM 906 O O . THR A 1 109 ? -8.814 -6.525 17.383 1.00 89.31 109 THR A O 1
ATOM 909 N N . ALA A 1 110 ? -6.761 -5.808 17.926 1.00 90.94 110 ALA A N 1
ATOM 910 C CA . ALA A 1 110 ? -7.039 -5.700 19.357 1.00 90.94 110 ALA A CA 1
ATOM 911 C C . ALA A 1 110 ? -8.088 -4.616 19.663 1.00 90.94 110 ALA A C 1
ATOM 913 O O . ALA A 1 110 ? -9.012 -4.858 20.439 1.00 90.94 110 ALA A O 1
ATOM 914 N N . LEU A 1 111 ? -7.991 -3.444 19.021 1.00 90.94 111 LEU A N 1
ATOM 915 C CA . LEU A 1 111 ? -8.986 -2.379 19.174 1.00 90.94 111 LEU A CA 1
ATOM 916 C C . LEU A 1 111 ? -10.381 -2.837 18.726 1.00 90.94 111 LEU A C 1
ATOM 918 O O . LEU A 1 111 ? -11.362 -2.531 19.404 1.00 90.94 111 LEU A O 1
ATOM 922 N N . THR A 1 112 ? -10.457 -3.568 17.611 1.00 90.12 112 THR A N 1
ATOM 923 C CA . THR A 1 112 ? -11.700 -4.126 17.067 1.00 90.12 112 THR A CA 1
ATOM 924 C C . THR A 1 112 ? -12.299 -5.164 18.010 1.00 90.12 112 THR A C 1
ATOM 926 O O . THR A 1 112 ? -13.479 -5.069 18.322 1.00 90.12 112 THR A O 1
ATOM 929 N N . ALA A 1 113 ? -11.492 -6.077 18.561 1.00 91.00 113 ALA A N 1
ATOM 930 C CA . ALA A 1 113 ? -11.971 -7.077 19.517 1.00 91.00 113 ALA A CA 1
ATOM 931 C C . ALA A 1 113 ? -12.565 -6.452 20.797 1.00 91.00 113 ALA A C 1
ATOM 933 O O . ALA A 1 113 ? -13.557 -6.946 21.327 1.00 91.00 113 ALA A O 1
ATOM 934 N N . GLU A 1 114 ? -11.990 -5.351 21.290 1.00 92.12 114 GLU A N 1
ATOM 935 C CA . GLU A 1 114 ? -12.542 -4.607 22.432 1.00 92.12 114 GLU A CA 1
ATOM 936 C C . GLU A 1 114 ? -13.859 -3.884 22.090 1.00 92.12 114 GLU A C 1
ATOM 938 O O . GLU A 1 114 ? -14.7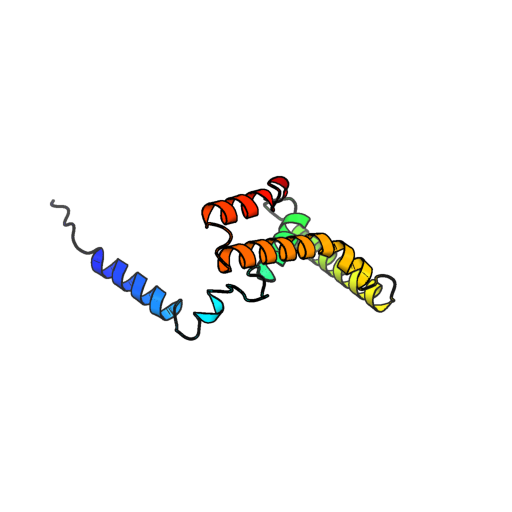79 -3.830 22.906 1.00 92.12 114 GLU A O 1
ATOM 943 N N . TYR A 1 115 ? -13.973 -3.339 20.877 1.00 90.81 115 TYR A N 1
ATOM 944 C CA . TYR A 1 115 ? -15.224 -2.748 20.400 1.00 90.81 115 TYR A CA 1
ATOM 945 C C . TYR A 1 115 ? -16.330 -3.806 20.262 1.00 90.81 115 TYR A C 1
ATOM 947 O O . TYR A 1 115 ? -17.411 -3.634 20.825 1.00 90.81 115 TYR A O 1
ATOM 955 N N . ASP A 1 116 ? -16.037 -4.929 19.603 1.00 90.31 116 ASP A N 1
ATOM 956 C CA . ASP A 1 116 ? -16.984 -6.033 19.408 1.00 90.31 116 ASP A CA 1
ATOM 957 C C . ASP A 1 116 ? -17.385 -6.684 20.747 1.00 90.31 116 ASP A C 1
ATOM 959 O O . ASP A 1 116 ? -18.524 -7.113 20.927 1.00 90.31 116 ASP A O 1
ATOM 963 N N . GLY A 1 117 ? -16.464 -6.711 21.718 1.00 90.94 117 GLY A N 1
ATOM 964 C CA . GLY A 1 117 ? -16.707 -7.162 23.091 1.00 90.94 117 GLY A CA 1
ATOM 965 C C . GLY A 1 117 ? -17.476 -6.167 23.971 1.00 90.94 117 GLY A C 1
ATOM 966 O O . GLY A 1 117 ? -17.739 -6.467 25.135 1.00 90.94 117 GLY A O 1
ATOM 967 N N . GLY A 1 118 ? -17.824 -4.983 23.452 1.00 91.19 118 GLY A N 1
ATOM 968 C CA . GLY A 1 118 ? -18.591 -3.956 24.161 1.00 91.19 118 GLY A CA 1
ATOM 969 C C . GLY A 1 118 ? -17.818 -3.201 25.248 1.00 91.19 118 GLY A C 1
ATOM 970 O O . GLY A 1 118 ? -18.416 -2.411 25.979 1.00 91.19 118 GLY A O 1
ATOM 971 N N . THR A 1 119 ? -16.502 -3.408 25.374 1.00 90.56 119 THR A N 1
ATOM 972 C CA . THR A 1 119 ? -15.660 -2.688 26.346 1.00 90.56 119 THR A CA 1
ATOM 973 C C . THR A 1 119 ? -15.295 -1.281 25.877 1.00 90.56 119 THR A C 1
ATOM 975 O O . THR A 1 119 ? -14.939 -0.438 26.703 1.00 90.56 119 THR A O 1
ATOM 978 N N . ARG A 1 120 ? -15.418 -0.995 24.574 1.00 87.44 120 ARG A N 1
ATOM 979 C CA . ARG A 1 120 ? -15.269 0.349 24.000 1.00 87.44 120 ARG A CA 1
ATOM 980 C C . ARG A 1 120 ? -16.518 0.796 23.257 1.00 87.44 120 ARG A C 1
ATOM 982 O O . ARG A 1 120 ? -17.121 0.046 22.500 1.00 87.44 120 ARG A O 1
ATOM 989 N N . THR A 1 121 ? -16.848 2.074 23.408 1.00 91.81 121 THR A N 1
ATOM 990 C CA . THR A 1 121 ? -17.850 2.741 22.565 1.00 91.81 121 THR A CA 1
ATOM 991 C C . THR A 1 121 ? -17.287 3.025 21.168 1.00 91.81 121 THR A C 1
ATOM 993 O O . THR A 1 121 ? -16.070 3.110 20.983 1.00 91.81 121 THR A O 1
ATOM 996 N N . LEU A 1 122 ? -18.165 3.226 20.178 1.00 90.81 122 LEU A N 1
ATOM 997 C CA . LEU A 1 122 ? -17.765 3.551 18.803 1.00 90.81 122 LEU A CA 1
ATOM 998 C C . LEU A 1 122 ? -16.858 4.792 18.741 1.00 90.81 122 LEU A C 1
ATOM 1000 O O . LEU A 1 122 ? -15.849 4.785 18.045 1.00 90.81 122 LEU A O 1
ATOM 1004 N N . GLU A 1 123 ? -17.179 5.838 19.504 1.00 91.19 123 GLU A N 1
ATOM 1005 C CA . GLU A 1 123 ? -16.375 7.064 19.556 1.00 91.19 123 GLU A CA 1
ATOM 1006 C C . GLU A 1 123 ? -14.956 6.795 20.079 1.00 91.19 123 GLU A C 1
ATOM 1008 O O . GLU A 1 123 ? -13.973 7.253 19.494 1.00 91.19 123 GLU A O 1
ATOM 1013 N N . GLN A 1 124 ? -14.830 6.001 21.147 1.00 91.38 124 GLN A N 1
ATOM 1014 C CA . GLN A 1 124 ? -13.531 5.622 21.709 1.00 91.38 124 GLN A CA 1
ATOM 1015 C C . GLN A 1 124 ? -12.714 4.770 20.735 1.00 91.38 124 GLN A C 1
ATOM 1017 O O . GLN A 1 124 ? -11.504 4.969 20.630 1.00 91.38 124 GLN A O 1
ATOM 1022 N N . PHE A 1 125 ? -13.361 3.852 20.013 1.00 89.94 125 PHE A N 1
ATOM 1023 C CA . PHE A 1 125 ? -12.715 3.049 18.978 1.00 89.94 125 PHE A CA 1
ATOM 1024 C C . PHE A 1 125 ? -12.182 3.928 17.839 1.00 89.94 125 PHE A C 1
ATOM 1026 O O . PHE A 1 125 ? -10.990 3.880 17.540 1.00 89.94 125 PHE A O 1
ATOM 1033 N N . LEU A 1 126 ? -13.027 4.789 17.262 1.00 90.38 126 LEU A N 1
ATOM 1034 C CA . LEU A 1 126 ? -12.638 5.679 16.162 1.00 90.38 126 LEU A CA 1
ATOM 1035 C C . LEU A 1 126 ? -11.497 6.615 16.568 1.00 90.38 126 LEU A C 1
ATOM 1037 O O . LEU A 1 126 ? -10.537 6.789 15.817 1.00 90.38 126 LEU A O 1
ATOM 1041 N N . ARG A 1 127 ? -11.559 7.165 17.785 1.00 90.75 127 ARG A N 1
ATOM 1042 C CA . ARG A 1 127 ? -10.491 8.006 18.326 1.00 90.75 127 ARG A CA 1
ATOM 1043 C C . ARG A 1 127 ? -9.187 7.224 18.488 1.00 90.75 127 ARG A C 1
ATOM 1045 O O . ARG A 1 127 ? -8.140 7.722 18.093 1.00 90.75 127 ARG A O 1
ATOM 1052 N N . ALA A 1 128 ? -9.234 6.007 19.030 1.00 89.31 128 ALA A N 1
ATOM 1053 C CA . ALA A 1 128 ? -8.046 5.171 19.196 1.00 89.31 128 ALA A CA 1
ATOM 1054 C C . ALA A 1 128 ? -7.402 4.797 17.850 1.00 89.31 128 ALA A C 1
ATOM 1056 O O . ALA A 1 128 ? -6.181 4.856 17.733 1.00 89.31 128 ALA A O 1
ATOM 1057 N N . VAL A 1 129 ? -8.207 4.474 16.831 1.00 88.38 129 VAL A N 1
ATOM 1058 C CA . VAL A 1 129 ? -7.721 4.177 15.473 1.00 88.38 129 VAL A CA 1
ATOM 1059 C C . VAL A 1 129 ? -7.084 5.409 14.824 1.00 88.38 129 VAL A C 1
ATOM 1061 O O . VAL A 1 129 ? -6.015 5.289 14.230 1.00 88.38 129 VAL A O 1
ATOM 1064 N N . ALA A 1 130 ? -7.677 6.597 14.986 1.00 87.38 130 ALA A N 1
ATOM 1065 C CA . ALA A 1 130 ? -7.143 7.838 14.419 1.00 87.38 130 ALA A CA 1
ATOM 1066 C C . ALA A 1 130 ? -5.730 8.174 14.932 1.00 87.38 130 ALA A C 1
ATOM 1068 O O . ALA A 1 130 ? -4.885 8.604 14.158 1.00 87.38 130 ALA A O 1
ATOM 1069 N N . TYR A 1 131 ? -5.444 7.924 16.214 1.00 86.00 131 TYR A N 1
ATOM 1070 C CA . TYR A 1 131 ? -4.103 8.127 16.785 1.00 86.00 131 TYR A CA 1
ATOM 1071 C C . TYR A 1 131 ? -3.133 6.965 16.527 1.00 86.00 131 TYR A C 1
ATOM 1073 O O . TYR A 1 131 ? -1.954 7.058 16.871 1.00 86.00 131 TYR A O 1
ATOM 1081 N N . LEU A 1 132 ? -3.610 5.861 15.948 1.00 81.75 132 LEU A N 1
ATOM 1082 C CA . LEU A 1 132 ? -2.796 4.685 15.653 1.00 81.75 132 LEU A CA 1
ATOM 1083 C C . LEU A 1 132 ? -2.026 4.819 14.331 1.00 81.75 132 LEU A C 1
ATOM 1085 O O . LEU A 1 132 ? -0.949 4.239 14.194 1.00 81.75 132 LEU A O 1
ATOM 1089 N N . VAL A 1 133 ? -2.583 5.565 13.372 1.00 66.38 133 VAL A N 1
ATOM 1090 C CA . VAL A 1 133 ? -1.987 5.835 12.057 1.00 66.38 133 VAL A CA 1
ATOM 1091 C C . VAL A 1 133 ? -1.370 7.239 12.094 1.00 66.38 133 VAL A C 1
ATOM 1093 O O . VAL A 1 133 ? -2.112 8.215 12.169 1.00 66.38 133 VAL A O 1
ATOM 1096 N N . PRO A 1 134 ? -0.033 7.388 12.077 1.00 56.50 134 PRO A N 1
ATOM 1097 C CA . PRO A 1 134 ? 0.590 8.708 12.089 1.00 56.50 134 PRO A CA 1
ATOM 1098 C C . PRO A 1 134 ? 0.197 9.512 10.841 1.00 56.50 134 PRO A C 1
ATOM 1100 O O . PRO A 1 134 ? 0.344 9.025 9.722 1.00 56.50 134 PRO A O 1
ATOM 1103 N N . GLU A 1 135 ? -0.226 10.769 11.013 1.00 49.28 135 GLU A N 1
ATOM 1104 C CA . GLU A 1 135 ? -0.624 11.676 9.915 1.00 49.28 135 GLU A CA 1
ATOM 1105 C C . GLU A 1 135 ? 0.461 11.859 8.834 1.00 49.28 135 GLU A C 1
ATOM 1107 O O . GLU A 1 135 ? 0.151 12.182 7.689 1.00 49.28 135 GLU A O 1
ATOM 1112 N N . ALA A 1 136 ? 1.730 11.608 9.171 1.00 46.69 136 ALA A N 1
ATOM 1113 C CA . ALA A 1 136 ? 2.868 11.716 8.259 1.00 46.69 136 ALA A CA 1
ATOM 1114 C C . ALA A 1 136 ? 2.919 10.626 7.165 1.00 46.69 136 ALA A C 1
ATOM 1116 O O . ALA A 1 136 ? 3.750 10.721 6.267 1.00 46.69 136 ALA A O 1
ATOM 1117 N N . GLU A 1 137 ? 2.065 9.599 7.229 1.00 47.69 137 GLU A N 1
ATOM 1118 C CA . GLU A 1 137 ? 1.995 8.510 6.237 1.00 47.69 137 GLU A CA 1
ATOM 1119 C C . GLU A 1 137 ? 0.862 8.672 5.212 1.00 47.69 137 GLU A C 1
ATOM 1121 O O . GLU A 1 137 ? 0.685 7.808 4.358 1.00 47.69 137 GLU A O 1
ATOM 1126 N N . ASN A 1 138 ? 0.121 9.783 5.261 1.00 40.25 138 ASN A N 1
ATOM 1127 C CA . ASN A 1 138 ? -1.018 10.053 4.376 1.00 40.25 138 ASN A CA 1
ATOM 1128 C C . ASN A 1 138 ? -0.663 10.786 3.061 1.00 40.25 138 ASN A C 1
ATOM 1130 O O . ASN A 1 138 ? -1.538 11.445 2.498 1.00 40.25 138 ASN A O 1
ATOM 1134 N N . TYR A 1 139 ? 0.576 10.689 2.557 1.00 39.50 139 TYR A N 1
ATOM 1135 C CA . TYR A 1 139 ? 0.983 11.299 1.276 1.00 39.50 139 TYR A CA 1
ATOM 1136 C C . TYR A 1 139 ? 1.972 10.443 0.479 1.00 39.50 139 TYR A C 1
ATOM 1138 O O . TYR A 1 139 ? 2.975 9.979 1.068 1.00 39.50 139 TYR A O 1
#

Organism: Trichinella britovi (NCBI:txid45882)

Radius of gyration: 23.42 Å; chains: 1; bounding box: 65×47×50 Å